Protein 7C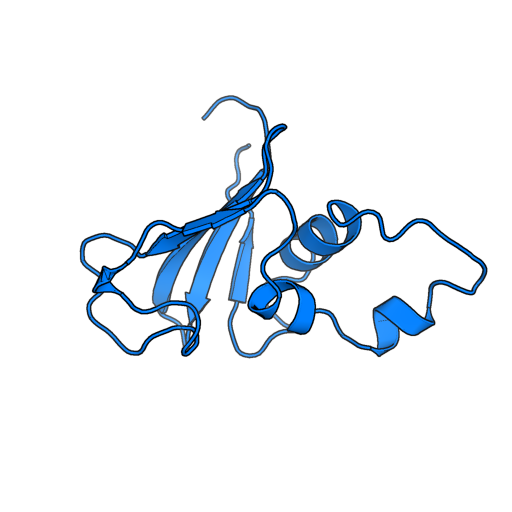ZO (pdb70)

InterPro domains:
  IPR017508 HipA, N-terminal subdomain 1 [PF13657] (9-101)
  IPR017508 HipA, N-terminal subdomain 1 [TIGR03071] (9-101)

Sequence (106 aa):
MRDLVRSGKVFLYGEFIGLLREDHRGFHFSYNPDYQGIPLSLSFPIEQSPFHSDTLFPYFASLVPEGWLKHKYALHQRIDESDMFRFLLNNGENMLGAVQIQEEKQ

Solvent-accessible surface area: 7156 Å² total; per-residue (Å²): 167,220,97,144,63,65,7,0,69,3,43,17,161,66,116,69,0,0,40,0,96,25,54,158,166,5,7,35,0,34,16,30,134,137,32,168,29,105,62,14,18,178,60,6,39,36,153,115,32,77,26,123,36,113,66,5,15,111,63,2,27,77,30,8,44,140,52,54,64,170,127,52,156,72,122,160,106,193,93,82,55,32,24,23,1,97,13,0,9,94,50,3,117,114,78,23,79,11,33,4,84,32,33,107,195,87

Organism: Haemophilus influenzae (strain ATCC 51907 / DSM 11121 / KW20 / Rd) (NCBI:txid71421)

Radius of gyration: 13.85 Å; Cα contacts (8 Å, |Δi|>4): 149; chains: 1; bounding box: 36×34×30 Å

Foldseek 3Di:
DDDDDWKKFWFAPHHGFWMWHADPQGIKTFGDPPDDDDDPDPVDDNVPPIDDDSADPPVQLVQDDPVVCVVCVVPHDDPPRVVSVVVLAVFFDPRGNIGIHIDDPD

Nearest PDB structures (foldseek):
  7czo-assembly1_A  TM=1.010E+00  e=2.342E-21  Haemophilus influenzae Rd KW20
  7ab5-assembly1_E  TM=8.332E-01  e=1.109E-07  Escherichia coli O127:H6 str. E2348/69
  8ezs-assembly1_A  TM=8.270E-01  e=1.986E-06  Legionella pneumophila
  4lqz-assembly1_A  TM=7.517E-01  e=1.546E+00  Staphylococcus aureus subsp. aureus Mu50

Structure (mmCIF, N/CA/C/O backbone):
data_7CZO
#
_entry.id   7CZO
#
_cell.length_a   66.252
_cell.length_b   66.252
_cell.length_c   103.622
_cell.angle_alpha   90.000
_cell.angle_beta   90.000
_cell.angle_gamma   90.000
#
_symmetry.space_group_name_H-M   'P 41 21 2'
#
loop_
_entity.id
_entity.type
_entity.pdbx_description
1 polymer 'Uncharacterized protein HI_0666'
2 non-polymer 'CHLORIDE ION'
3 water water
#
loop_
_atom_site.group_PDB
_atom_site.id
_atom_site.type_symbol
_atom_site.label_atom_id
_atom_site.label_alt_id
_atom_site.label_comp_id
_atom_site.label_asym_id
_atom_site.label_entity_id
_atom_site.label_seq_id
_atom_site.pdbx_PDB_ins_code
_atom_site.Cartn_x
_atom_site.Cartn_y
_atom_site.Cartn_z
_atom_site.occupancy
_atom_site.B_iso_or_equiv
_atom_site.auth_seq_id
_atom_site.auth_comp_id
_atom_site.auth_asym_id
_atom_site.auth_atom_id
_atom_site.pdbx_PDB_model_num
ATOM 1 N N . MET A 1 1 ? 49.81300 18.11900 43.34400 1.000 128.88000 1 MET A N 1
ATOM 2 C CA . MET A 1 1 ? 49.09500 17.47000 42.20800 1.000 125.85000 1 MET A CA 1
ATOM 3 C C . MET A 1 1 ? 49.04200 18.39100 41.00200 1.000 134.74000 1 MET A C 1
ATOM 4 O O . MET A 1 1 ? 49.49700 19.53200 41.08000 1.000 125.61000 1 MET A O 1
ATOM 9 N N . ARG A 1 2 ? 48.58200 17.85000 39.87300 1.000 141.61000 2 ARG A N 1
ATOM 10 C CA . ARG A 1 2 ? 48.31000 18.62400 38.65100 1.000 128.46000 2 ARG A CA 1
ATOM 11 C C . ARG A 1 2 ? 47.09800 18.01700 37.92900 1.000 127.00000 2 ARG A C 1
ATOM 12 O O . ARG A 1 2 ? 46.96200 16.78600 37.82700 1.000 119.54000 2 ARG A O 1
ATOM 20 N N . ASP A 1 3 ? 46.24100 18.90100 37.42700 1.000 127.81000 3 ASP A N 1
ATOM 21 C CA . ASP A 1 3 ? 44.87100 18.56500 36.96100 1.000 140.91000 3 ASP A CA 1
ATOM 22 C C . ASP A 1 3 ? 44.83900 17.85200 35.58100 1.000 138.52000 3 ASP A C 1
ATOM 23 O O . ASP A 1 3 ? 45.89900 17.61900 35.00200 1.000 134.16000 3 ASP A O 1
ATOM 28 N N . LEU A 1 4 ? 43.67600 17.45500 35.04400 1.000 134.52000 4 LEU A N 1
ATOM 29 C CA . LEU A 1 4 ? 42.33700 17.53100 35.65100 1.000 132.03000 4 LEU A CA 1
ATOM 30 C C . LEU A 1 4 ? 41.83000 16.08000 35.89900 1.000 127.45000 4 LEU A C 1
ATOM 31 O O . LEU A 1 4 ? 42.51800 15.13700 35.53200 1.000 138.14000 4 LEU A O 1
ATOM 36 N N . VAL A 1 5 ? 40.66100 15.86800 36.50600 1.000 113.70000 5 VAL A N 1
ATOM 37 C CA . VAL A 1 5 ? 39.80800 16.92800 37.02400 1.000 115.53000 5 VAL A CA 1
ATOM 38 C C . VAL A 1 5 ? 39.63200 16.65900 38.52700 1.000 111.49000 5 VAL A C 1
ATOM 39 O O . VAL A 1 5 ? 40.62100 16.65300 39.27700 1.000 108.06000 5 VAL A O 1
ATOM 43 N N . ARG A 1 6 ? 38.40600 16.34700 38.93900 1.000 98.25000 6 ARG A N 1
ATOM 44 C CA . ARG A 1 6 ? 37.91700 16.66200 40.27500 1.000 83.95000 6 ARG A CA 1
ATOM 45 C C . ARG A 1 6 ? 37.96700 15.47400 41.26300 1.000 73.12000 6 ARG A C 1
ATOM 46 O O . ARG A 1 6 ? 37.52700 14.36500 40.96200 1.000 70.69000 6 ARG A O 1
ATOM 54 N N . SER A 1 7 ? 38.48500 15.73600 42.45400 1.000 61.83000 7 SER A N 1
ATOM 55 C CA . SER A 1 7 ? 38.67200 14.73100 43.45700 1.000 68.59000 7 SER A CA 1
ATOM 56 C C . SER A 1 7 ? 38.09300 15.21000 44.81800 1.000 67.69000 7 SER A C 1
ATOM 57 O O . SER A 1 7 ? 38.21500 16.38200 45.16700 1.000 73.64000 7 SER A O 1
ATOM 60 N N . GLY A 1 8 ? 37.47600 14.29800 45.58000 1.000 63.40000 8 GLY A N 1
ATOM 61 C CA . GLY A 1 8 ? 36.99200 14.58500 46.94000 1.000 54.36000 8 GLY A CA 1
ATOM 62 C C . GLY A 1 8 ? 37.37000 13.46900 47.89000 1.000 54.08000 8 GLY A C 1
ATOM 63 O O . GLY A 1 8 ? 37.14900 12.29600 47.59400 1.000 64.61000 8 GLY A O 1
ATOM 64 N N . LYS A 1 9 ? 37.98500 13.81000 49.01100 1.000 53.16000 9 LYS A N 1
ATOM 65 C CA . LYS A 1 9 ? 38.21000 12.83600 50.07700 1.000 59.24000 9 LYS A CA 1
ATOM 66 C C . LYS A 1 9 ? 36.86000 12.56800 50.75400 1.000 61.94000 9 LYS A C 1
ATOM 67 O O . LYS A 1 9 ? 36.08100 13.48500 51.01200 1.000 57.26000 9 LYS A O 1
ATOM 73 N N . VAL A 1 10 ? 36.61300 11.30500 51.06700 1.000 60.02000 10 VAL A N 1
ATOM 74 C CA . VAL A 1 10 ? 35.33700 10.86900 51.58500 1.000 55.63000 10 VAL A CA 1
ATOM 75 C C . VAL A 1 10 ? 35.50100 10.38300 52.99300 1.000 53.25000 10 VAL A C 1
ATOM 76 O O . VAL A 1 10 ? 36.27000 9.45800 53.25400 1.000 53.40000 10 VAL A O 1
ATOM 80 N N . PHE A 1 11 ? 34.75500 11.01000 53.89000 1.000 57.07000 11 PHE A N 1
ATOM 81 C CA . PHE A 1 11 ? 34.75000 10.67800 55.30800 1.000 55.82000 11 PHE A CA 1
ATOM 82 C C . PHE A 1 11 ? 33.38100 10.09800 55.69200 1.000 52.55000 11 PHE A C 1
ATOM 83 O O . PHE A 1 11 ? 32.37000 10.54800 55.18400 1.000 48.06000 11 PHE A O 1
ATOM 91 N N . LEU A 1 12 ? 33.38300 9.09100 56.56300 1.000 54.18000 12 LEU A N 1
ATOM 92 C CA . LEU A 1 12 ? 32.16900 8.44100 57.14100 1.000 57.75000 12 LEU A CA 1
ATOM 93 C C . LEU A 1 12 ? 32.31900 8.32800 58.69700 1.000 65.06000 12 LEU A C 1
ATOM 94 O O . LEU A 1 12 ? 33.36000 7.90400 59.22200 1.000 62.53000 12 LEU A O 1
ATOM 99 N N . TYR A 1 13 ? 31.32100 8.79700 59.43400 1.000 63.52000 13 TYR A N 1
ATOM 100 C CA . TYR A 1 13 ? 31.42800 8.95000 60.88900 1.000 54.83000 13 TYR A CA 1
ATOM 101 C C . TYR A 1 13 ? 32.80700 9.39900 61.35100 1.000 57.53000 13 TYR A C 1
ATOM 102 O O . TYR A 1 13 ? 33.32800 8.84600 62.33400 1.000 57.02000 13 TYR A O 1
ATOM 111 N N . GLY A 1 14 ? 33.38800 10.38800 60.67400 1.000 53.06000 14 GLY A N 1
ATOM 112 C CA . GLY A 1 14 ? 34.62100 11.04000 61.14700 1.000 52.66000 14 GLY A CA 1
ATOM 113 C C . GLY A 1 14 ? 35.90600 10.52600 60.50100 1.000 65.18000 14 GLY A C 1
ATOM 114 O O . GLY A 1 14 ? 36.93000 11.20500 60.53300 1.000 69.93000 14 GLY A O 1
ATOM 115 N N . GLU A 1 15 ? 35.85000 9.33700 59.89900 1.000 68.03000 15 GLU A N 1
ATOM 116 C CA . GLU A 1 15 ? 37.04200 8.66700 59.38800 1.000 73.42000 15 GLU A CA 1
ATOM 117 C C . GLU A 1 15 ? 37.12400 8.69800 57.85900 1.000 69.69000 15 GLU A C 1
ATOM 118 O O . GLU A 1 15 ? 36.17500 8.31100 57.18400 1.000 68.90000 15 GLU A O 1
ATOM 124 N N . PHE A 1 16 ? 38.27100 9.13500 57.34300 1.000 64.47000 16 PHE A N 1
ATOM 125 C CA . PHE A 1 16 ? 38.61400 9.06000 55.92900 1.000 65.10000 16 PHE A CA 1
ATOM 126 C C . PHE A 1 16 ? 38.49700 7.62600 55.48200 1.000 58.67000 16 PHE A C 1
ATOM 127 O O . P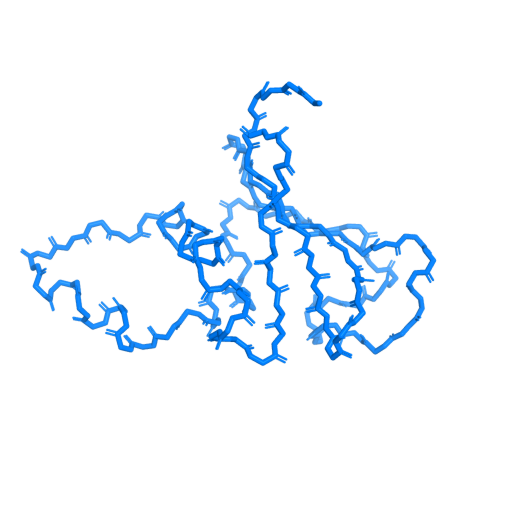HE A 1 16 ? 39.19300 6.77700 56.02800 1.000 61.45000 16 PHE A O 1
ATOM 135 N N . ILE A 1 17 ? 37.60300 7.35700 54.51800 1.000 53.09000 17 ILE A N 1
ATOM 136 C CA . ILE A 1 17 ? 37.42100 5.99800 54.00600 1.000 51.61000 17 ILE A CA 1
ATOM 137 C C . ILE A 1 17 ? 37.77500 5.81600 52.51600 1.000 52.08000 17 ILE A C 1
ATOM 138 O O . ILE A 1 17 ? 37.88000 4.67300 52.06100 1.000 50.43000 17 ILE A O 1
ATOM 143 N N . GLY A 1 18 ? 37.93100 6.90000 51.74400 1.000 47.29000 18 GLY A N 1
ATOM 144 C CA . GLY A 1 18 ? 38.21200 6.74400 50.30400 1.000 46.09000 18 GLY A CA 1
ATOM 145 C C . GLY A 1 18 ? 38.09900 8.00200 49.46600 1.000 45.06000 18 GLY A C 1
ATOM 146 O O . GLY A 1 18 ? 38.06300 9.09600 50.00800 1.000 45.47000 18 GLY A O 1
ATOM 147 N N . LEU A 1 19 ? 37.98300 7.85000 48.14500 1.000 46.39000 19 LEU A N 1
ATOM 148 C CA . LEU A 1 19 ? 38.16500 8.98900 47.21600 1.000 50.68000 19 LEU A CA 1
ATOM 149 C C . LEU A 1 19 ? 37.13900 8.94700 46.11100 1.000 52.21000 19 LEU A C 1
ATOM 150 O O . LEU A 1 19 ? 36.94600 7.92200 45.49500 1.000 59.12000 19 LEU A O 1
ATOM 155 N N . LEU A 1 20 ? 36.47000 10.05400 45.84600 1.000 52.97000 20 LEU A N 1
ATOM 156 C CA . LEU A 1 20 ? 35.47800 10.06900 44.79100 1.000 53.21000 20 LEU A CA 1
ATOM 157 C C . LEU A 1 20 ? 35.99400 11.06200 43.76400 1.000 55.10000 20 LEU A C 1
ATOM 158 O O . LEU A 1 20 ? 36.24600 12.21800 44.11900 1.000 54.33000 20 LEU A O 1
ATOM 163 N N . ARG A 1 21 ? 36.17900 10.61200 42.51800 1.000 55.27000 21 ARG A N 1
ATOM 164 C CA . ARG A 1 21 ? 36.87000 11.41900 41.49100 1.000 59.77000 21 ARG A CA 1
ATOM 165 C C . ARG A 1 21 ? 35.99200 11.46700 40.31200 1.000 57.23000 21 ARG A C 1
ATOM 166 O O . ARG A 1 21 ? 35.24700 10.51400 40.07800 1.000 52.99000 21 ARG A O 1
ATOM 174 N N . GLU A 1 22 ? 36.04800 12.59000 39.59000 1.000 60.11000 22 GLU A N 1
ATOM 175 C CA . GLU A 1 22 ? 35.40500 12.70800 38.27300 1.000 61.06000 22 GLU A CA 1
ATOM 176 C C . GLU A 1 22 ? 36.43600 13.05200 37.20500 1.000 64.73000 22 GLU A C 1
ATOM 177 O O . GLU A 1 22 ? 37.42400 13.77200 37.46500 1.000 56.41000 22 GLU A O 1
ATOM 183 N N . ASP A 1 23 ? 36.20600 12.48600 36.01700 1.000 63.66000 23 ASP A N 1
ATOM 184 C CA . ASP A 1 23 ? 37.04200 12.71800 34.83900 1.000 59.30000 23 ASP A CA 1
ATOM 185 C C . ASP A 1 23 ? 36.14500 12.60000 33.59400 1.000 62.98000 23 ASP A C 1
ATOM 186 O O . ASP A 1 23 ? 34.91100 12.34300 33.72700 1.000 65.40000 23 ASP A O 1
ATOM 191 N N . HIS A 1 24 ? 36.73700 12.77300 32.40700 1.000 64.40000 24 HIS A N 1
ATOM 192 C CA . HIS A 1 24 ? 35.98100 12.75200 31.12600 1.000 64.67000 24 HIS A CA 1
ATOM 193 C C . HIS A 1 24 ? 35.13000 11.51300 31.01100 1.000 66.07000 24 HIS A C 1
ATOM 194 O O . HIS A 1 24 ? 33.99300 11.59900 30.54500 1.000 68.29000 24 HIS A O 1
ATOM 201 N N . ARG A 1 25 ? 35.67200 10.36100 31.42600 1.000 64.66000 25 ARG A N 1
ATOM 202 C CA . ARG A 1 25 ? 34.91800 9.10500 31.32900 1.000 65.88000 25 ARG A CA 1
ATOM 203 C C . ARG A 1 25 ? 33.79100 9.05200 32.35100 1.000 69.72000 25 ARG A C 1
ATOM 204 O O . ARG A 1 25 ? 32.70600 8.55300 32.06100 1.000 73.86000 25 ARG A O 1
ATOM 212 N N . GLY A 1 26 ? 34.04700 9.54900 33.56200 1.000 73.57000 26 GLY A N 1
ATOM 213 C CA . GLY A 1 26 ? 32.98000 9.66300 34.55700 1.000 71.92000 26 GLY A CA 1
ATOM 214 C C . GLY A 1 26 ? 33.46700 9.60400 35.98300 1.000 63.03000 26 GLY A C 1
ATOM 215 O O . GLY A 1 26 ? 34.42300 10.29300 36.35800 1.000 72.83000 26 GLY A O 1
ATOM 216 N N . PHE A 1 27 ? 32.82000 8.75500 36.76700 1.000 56.52000 27 PHE A N 1
ATOM 217 C CA . PHE A 1 27 ? 32.93200 8.78000 38.23600 1.000 58.99000 27 PHE A CA 1
ATOM 218 C C . PHE A 1 27 ? 33.54700 7.54100 38.87700 1.000 55.76000 27 PHE A C 1
ATOM 219 O O . PHE A 1 27 ? 33.23800 6.40500 38.52900 1.000 61.33000 27 PHE A O 1
ATOM 227 N N . HIS A 1 28 ? 34.37700 7.77300 39.86700 1.000 54.82000 28 HIS A N 1
ATOM 228 C CA . HIS A 1 28 ? 35.22000 6.73500 40.40500 1.000 56.29000 28 HIS A CA 1
ATOM 229 C C . HIS A 1 28 ? 35.20300 6.85100 41.89000 1.000 52.58000 28 HIS A C 1
ATOM 230 O O . HIS A 1 28 ? 35.73200 7.79300 42.43400 1.000 57.79000 28 HIS A O 1
ATOM 237 N N . PHE A 1 29 ? 34.55800 5.90200 42.54100 1.000 51.90000 29 PHE A N 1
ATOM 238 C CA . PHE A 1 29 ? 34.68000 5.77000 43.96600 1.000 51.65000 29 PHE A CA 1
ATOM 239 C C . PHE A 1 29 ? 35.62100 4.63100 44.25500 1.000 51.79000 29 PHE A C 1
ATOM 240 O O . PHE A 1 29 ? 35.51400 3.58900 43.61600 1.000 57.78000 29 PHE A O 1
ATOM 248 N N . SER A 1 30 ? 36.49500 4.81300 45.24800 1.000 47.30000 30 SER A N 1
ATOM 249 C CA . SER A 1 30 ? 37.37600 3.75300 45.71300 1.000 52.34000 30 SER A CA 1
ATOM 250 C C . SER A 1 30 ? 37.64700 3.85200 47.20900 1.000 53.83000 30 SER A C 1
ATOM 251 O O . SER A 1 30 ? 37.81200 4.95300 47.74200 1.000 58.34000 30 SER A O 1
ATOM 254 N N . TYR A 1 31 ? 37.68600 2.70000 47.88000 1.000 52.98000 31 TYR A N 1
ATOM 255 C CA . TYR A 1 31 ? 37.95400 2.63200 49.33200 1.000 55.99000 31 TYR A CA 1
ATOM 256 C C . TYR A 1 31 ? 39.45500 2.67700 49.59600 1.000 55.22000 31 TYR A C 1
ATOM 257 O O . TYR A 1 31 ? 40.21000 1.99700 48.94100 1.000 62.90000 31 TYR A O 1
ATOM 266 N N . ASN A 1 32 ? 39.89500 3.42200 50.58300 1.000 59.42000 32 ASN A N 1
ATOM 267 C CA . ASN A 1 32 ? 41.26700 3.26200 51.06000 1.000 64.28000 32 ASN A CA 1
ATOM 268 C C . ASN A 1 32 ? 41.68300 1.80000 51.26600 1.000 67.28000 32 ASN A C 1
ATOM 269 O O . ASN A 1 32 ? 40.87700 0.95400 51.64900 1.000 67.67000 32 ASN A O 1
ATOM 274 N N . PRO A 1 33 ? 42.95400 1.48600 50.99300 1.000 78.74000 33 PRO A N 1
ATOM 275 C CA . PRO A 1 33 ? 43.36700 0.07400 51.04100 1.000 73.84000 33 PRO A CA 1
ATOM 276 C C . PRO A 1 33 ? 43.34900 -0.51300 52.45100 1.000 76.00000 33 PRO A C 1
ATOM 277 O O . PRO A 1 33 ? 43.13500 -1.71700 52.60300 1.000 75.04000 33 PRO A O 1
ATOM 281 N N . ASP A 1 34 ? 43.56500 0.32300 53.46800 1.000 76.29000 34 ASP A N 1
ATOM 282 C CA . ASP A 1 34 ? 43.51700 -0.13700 54.86300 1.000 89.47000 34 ASP A CA 1
ATOM 283 C C . ASP A 1 34 ? 42.16800 0.06200 55.49500 1.000 89.93000 34 ASP A C 1
ATOM 284 O O . ASP A 1 34 ? 42.07100 -0.01200 56.72300 1.000 90.51000 34 ASP A O 1
ATOM 289 N N . TYR A 1 35 ? 41.15400 0.39500 54.70000 1.000 88.75000 35 TYR A N 1
ATOM 290 C CA . TYR A 1 35 ? 39.82600 0.56200 55.24300 1.000 76.14000 35 TYR A CA 1
ATOM 291 C C . TYR A 1 35 ? 39.17400 -0.78000 55.19900 1.000 75.11000 35 TYR A C 1
ATOM 292 O O . TYR A 1 35 ? 38.72900 -1.26600 54.14600 1.000 81.87000 35 TYR A O 1
ATOM 301 N N . GLN A 1 36 ? 39.23700 -1.41600 56.35100 1.000 85.91000 36 GLN A N 1
ATOM 302 C CA . GLN A 1 36 ? 38.30200 -2.42800 56.72300 1.000 98.00000 36 GLN A CA 1
ATOM 303 C C . GLN A 1 36 ? 37.47600 -1.62200 57.70800 1.000 88.35000 36 GLN A C 1
ATOM 304 O O . GLN A 1 36 ? 38.03100 -0.86000 58.51400 1.000 97.03000 36 GLN A O 1
ATOM 310 N N . GLY A 1 37 ? 36.15900 -1.75800 57.61300 1.000 69.95000 37 GLY A N 1
ATOM 311 C CA . GLY A 1 37 ? 35.25700 -0.86700 58.31900 1.000 61.58000 37 GLY A CA 1
ATOM 312 C C . GLY A 1 37 ? 33.87400 -1.01400 57.71900 1.000 64.28000 37 GLY A C 1
ATOM 313 O O . GLY A 1 37 ? 33.65000 -1.84700 56.80200 1.000 51.20000 37 GLY A O 1
ATOM 314 N N . ILE A 1 38 ? 32.93300 -0.22200 58.23200 1.000 59.45000 38 ILE A N 1
ATOM 315 C CA . ILE A 1 38 ? 31.53800 -0.38900 57.81700 1.000 58.48000 38 ILE A CA 1
ATOM 316 C C . ILE A 1 38 ? 31.40000 0.16900 56.40900 1.000 63.95000 38 ILE A C 1
ATOM 317 O O . ILE A 1 38 ? 31.92200 1.26700 56.11900 1.000 61.91000 38 ILE A O 1
ATOM 322 N N . PRO A 1 39 ? 30.75900 -0.59800 55.50800 1.000 62.27000 39 PRO A N 1
ATOM 323 C CA . PRO A 1 39 ? 30.62600 -0.07900 54.12900 1.000 59.36000 39 PRO A CA 1
ATOM 324 C C . PRO A 1 39 ? 29.80200 1.20300 54.01400 1.000 60.60000 39 PRO A C 1
ATOM 325 O O . PRO A 1 39 ? 28.93600 1.47700 54.84400 1.000 67.21000 39 PRO A O 1
ATOM 329 N N . LEU A 1 40 ? 30.11500 2.01800 53.01700 1.000 65.01000 40 LEU A N 1
ATOM 330 C CA . LEU A 1 40 ? 29.38400 3.27400 52.81300 1.000 63.08000 40 LEU A CA 1
ATOM 331 C C . LEU A 1 40 ? 27.91900 2.98400 52.41900 1.000 61.28000 40 LEU A C 1
ATOM 332 O O . LEU A 1 40 ? 26.98300 3.66900 52.83300 1.000 65.42000 40 LEU A O 1
ATOM 337 N N . SER A 1 41 ? 27.72700 1.94400 51.63500 1.000 59.73000 41 SER A N 1
ATOM 338 C CA . SER A 1 41 ? 26.40100 1.54000 51.24600 1.000 64.99000 41 SER A CA 1
ATOM 339 C C . SER A 1 41 ? 26.45200 0.09300 50.77600 1.000 69.39000 41 SER A C 1
ATOM 340 O O . SER A 1 41 ? 27.52700 -0.43200 50.47000 1.000 69.89000 41 SER A O 1
ATOM 343 N N . LEU A 1 42 ? 25.30000 -0.55500 50.68600 1.000 76.38000 42 LEU A N 1
ATOM 344 C CA . LEU A 1 42 ? 25.29900 -1.94100 50.20500 1.000 78.93000 42 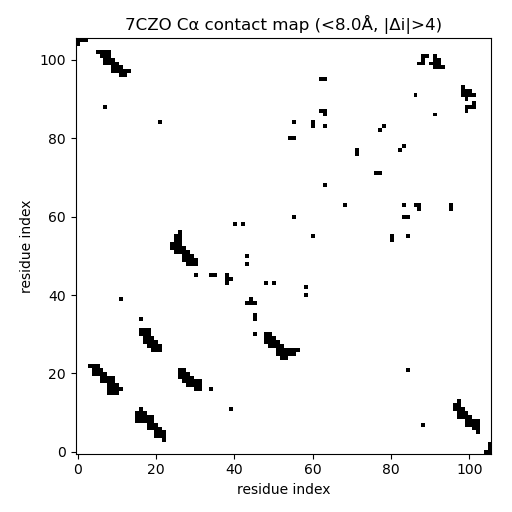LEU A CA 1
ATOM 345 C C . LEU A 1 42 ? 25.72200 -2.01800 48.72900 1.000 74.53000 42 LEU A C 1
ATOM 346 O O . LEU A 1 42 ? 26.17700 -3.08300 48.27700 1.000 71.22000 42 LEU A O 1
ATOM 351 N N . SER A 1 43 ? 25.63500 -0.89500 48.00200 1.000 67.29000 43 SER A N 1
ATOM 352 C CA . SER A 1 43 ? 26.18400 -0.82700 46.62900 1.000 59.12000 43 SER A CA 1
ATOM 353 C C . SER A 1 43 ? 27.71200 -0.83000 46.56600 1.000 58.69000 43 SER 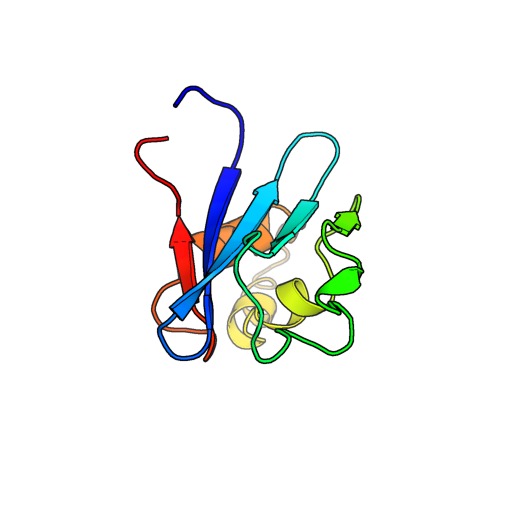A C 1
ATOM 354 O O . SER A 1 43 ? 28.26800 -1.06800 45.50300 1.000 52.43000 43 SER A O 1
ATOM 357 N N . PHE A 1 44 ? 28.37100 -0.55400 47.70000 1.000 61.63000 44 PHE A N 1
ATOM 358 C CA . PHE A 1 44 ? 29.82300 -0.43500 47.77300 1.000 57.41000 44 PHE A CA 1
ATOM 359 C C . PHE A 1 44 ? 30.41100 -1.36600 48.82700 1.000 62.09000 44 PHE A C 1
ATOM 360 O O . PHE A 1 44 ? 30.90500 -0.93400 49.85700 1.000 51.01000 44 PHE A O 1
ATOM 368 N N . PRO A 1 45 ? 30.38500 -2.66900 48.55100 1.000 69.61000 45 PRO A N 1
ATOM 369 C CA . PRO A 1 45 ? 31.16200 -3.58500 49.38100 1.000 65.97000 45 PRO A CA 1
ATOM 370 C C . PRO A 1 45 ? 32.66700 -3.35800 49.24400 1.000 66.06000 45 PRO A C 1
ATOM 371 O O . PRO A 1 45 ? 33.18900 -3.19700 48.14400 1.000 65.42000 45 PRO A O 1
ATOM 375 N N . ILE A 1 46 ? 33.34800 -3.40700 50.36800 1.000 60.80000 46 ILE A N 1
ATOM 376 C CA . ILE A 1 46 ? 34.77900 -3.14500 50.44700 1.000 59.47000 46 ILE A CA 1
ATOM 377 C C . ILE A 1 46 ? 35.63000 -4.01000 49.54400 1.000 60.02000 46 ILE A C 1
ATOM 378 O O . ILE A 1 46 ? 36.68000 -3.56800 49.08400 1.000 72.68000 46 ILE A O 1
ATOM 383 N N . GLU A 1 47 ? 35.17200 -5.22500 49.26200 1.000 73.41000 47 GLU A N 1
ATOM 384 C CA . GLU A 1 47 ? 35.94900 -6.21300 48.49200 1.000 73.74000 47 GLU A CA 1
ATOM 385 C C . GLU A 1 47 ? 35.88400 -5.95400 47.00500 1.000 72.99000 47 GLU A C 1
ATOM 386 O O . GLU A 1 47 ? 36.68700 -6.50400 46.25200 1.000 80.62000 47 GLU A O 1
ATOM 392 N N . GLN A 1 48 ? 34.92300 -5.13500 46.58300 1.000 66.48000 48 GLN A N 1
ATOM 393 C CA . GLN A 1 48 ? 34.75600 -4.77700 45.17200 1.000 65.80000 48 GLN A CA 1
ATOM 394 C C . GLN A 1 48 ? 35.37300 -3.44100 44.77600 1.000 64.23000 48 GLN A C 1
ATOM 395 O O . GLN A 1 48 ? 35.37900 -3.06500 43.59000 1.000 56.78000 48 GLN A O 1
ATOM 401 N N . SER A 1 49 ? 35.90500 -2.71500 45.74800 1.000 59.63000 49 SER A N 1
ATOM 402 C CA . SER A 1 49 ? 36.53700 -1.46100 45.41000 1.000 64.16000 49 SER A CA 1
ATOM 403 C C . SER A 1 49 ? 37.68200 -1.74800 44.44000 1.000 64.34000 49 SER A C 1
ATOM 404 O O . SER A 1 49 ? 38.40800 -2.71200 44.61700 1.000 70.15000 49 SER A O 1
ATOM 407 N N . PRO A 1 50 ? 37.87500 -0.91000 43.42300 1.000 67.98000 50 PRO A N 1
ATOM 408 C CA . PRO A 1 50 ? 37.21200 0.33600 43.12000 1.000 63.91000 50 PRO A CA 1
ATOM 409 C C . PRO A 1 50 ? 36.04700 0.11200 42.25100 1.000 55.84000 50 PRO A C 1
ATOM 410 O O . PRO A 1 50 ? 35.90500 -0.96200 41.70000 1.000 60.17000 50 PRO A O 1
ATOM 414 N N . PHE A 1 51 ? 35.24700 1.16800 42.14700 1.000 54.26000 51 PHE A N 1
ATOM 415 C CA . PHE A 1 51 ? 34.04300 1.24800 41.35300 1.000 52.74000 51 PHE A CA 1
ATOM 416 C C . PHE A 1 51 ? 34.19600 2.41600 40.36700 1.000 56.82000 51 PHE A C 1
ATOM 417 O O . PHE A 1 51 ? 34.88700 3.41500 40.63500 1.000 57.66000 51 PHE A O 1
ATOM 425 N N . HIS A 1 52 ? 33.52700 2.27700 39.22600 1.000 55.18000 52 HIS A N 1
ATOM 426 C CA . HIS A 1 52 ? 33.69000 3.18100 38.08900 1.000 52.92000 52 HIS A CA 1
ATOM 427 C C . HIS A 1 52 ? 32.34400 3.26800 37.46000 1.000 53.74000 52 HIS A C 1
ATOM 428 O O . HIS A 1 52 ? 31.67900 2.25400 37.36100 1.000 53.60000 52 HIS A O 1
ATOM 435 N N . SER A 1 53 ? 31.91800 4.46000 37.04700 1.000 56.04000 53 SER A N 1
ATOM 436 C CA . SER A 1 53 ? 30.66500 4.56100 36.28900 1.000 59.58000 53 SER A CA 1
ATOM 437 C C . SER A 1 53 ? 30.71300 5.75300 35.35500 1.000 61.61000 53 SER A C 1
ATOM 438 O O . SER A 1 53 ? 31.52300 6.67100 35.53100 1.000 56.96000 53 SER A O 1
ATOM 441 N N . ASP A 1 54 ? 29.87700 5.72600 34.33200 1.000 68.47000 54 ASP A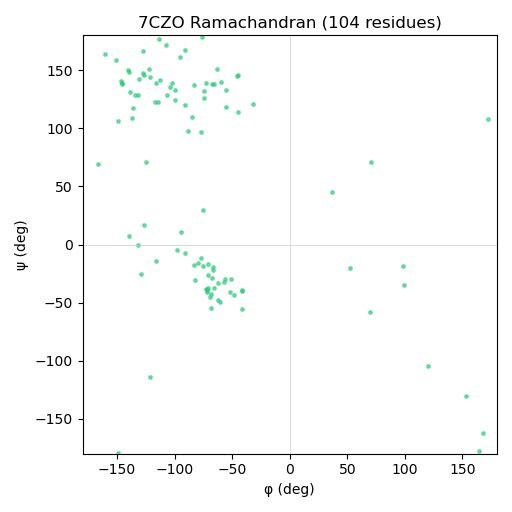 N 1
ATOM 442 C CA . ASP A 1 54 ? 29.82200 6.85700 33.40600 1.000 75.89000 54 ASP A CA 1
ATOM 443 C C . ASP A 1 54 ? 28.77800 7.85100 33.89300 1.000 71.98000 54 ASP A C 1
ATOM 444 O O . ASP A 1 54 ? 28.63500 8.92000 33.33700 1.000 75.12000 54 ASP A O 1
ATOM 449 N N . THR A 1 55 ? 28.03000 7.49600 34.92100 1.000 69.40000 55 THR A N 1
ATOM 450 C CA . THR A 1 55 ? 27.15300 8.46800 35.53800 1.000 71.02000 55 THR A CA 1
ATOM 451 C C . THR A 1 55 ? 27.17200 8.31800 37.04000 1.000 74.01000 55 THR A C 1
ATOM 452 O O . THR A 1 55 ? 27.29700 7.20100 37.57200 1.000 65.91000 55 THR A O 1
ATOM 456 N N . LEU A 1 56 ? 26.99400 9.45900 37.69600 1.000 64.18000 56 LEU A N 1
ATOM 457 C CA . LEU A 1 56 ? 27.12700 9.57700 39.11700 1.000 59.88000 56 LEU A CA 1
ATOM 458 C C . LEU A 1 56 ? 26.42700 8.42500 39.84400 1.000 56.35000 56 LEU A C 1
ATOM 459 O O . LEU A 1 56 ? 25.20200 8.25400 39.82900 1.000 52.88000 56 LEU A O 1
ATOM 464 N N . PHE A 1 57 ? 27.22900 7.61900 40.49900 1.000 56.30000 57 PHE A N 1
ATOM 465 C CA . PHE A 1 57 ? 26.69800 6.59300 41.37100 1.000 56.74000 57 PHE A CA 1
ATOM 466 C C . PHE A 1 57 ? 25.37400 7.01100 42.02200 1.000 55.09000 57 PHE A C 1
ATOM 467 O O . PHE A 1 57 ? 25.29400 8.00100 42.71600 1.000 60.63000 57 PHE A O 1
ATOM 475 N N . PRO A 1 58 ? 24.32300 6.25000 41.80000 1.000 58.54000 58 PRO A N 1
ATOM 476 C CA . PRO A 1 58 ? 23.06000 6.47600 42.50400 1.000 59.19000 58 PRO A CA 1
ATOM 477 C C . PRO A 1 58 ? 23.17300 6.80200 43.98800 1.000 57.70000 58 PRO A C 1
ATOM 478 O O . PRO A 1 58 ? 22.42000 7.64500 44.49400 1.000 58.40000 58 PRO A O 1
ATOM 482 N N . TYR A 1 59 ? 24.07800 6.13000 44.69200 1.000 52.93000 59 TYR A N 1
ATOM 483 C CA . TYR A 1 59 ? 24.20200 6.37600 46.11100 1.000 52.37000 59 TYR A CA 1
ATOM 484 C C . TYR A 1 59 ? 24.61000 7.83900 46.35800 1.000 56.65000 59 TYR A C 1
ATOM 485 O O . TYR A 1 59 ? 24.00200 8.53500 47.19900 1.000 58.77000 59 TYR A O 1
ATOM 494 N N . PHE A 1 60 ? 25.62600 8.30800 45.63500 1.000 51.37000 60 PHE A N 1
ATOM 495 C CA . PHE A 1 60 ? 26.09600 9.67400 45.81300 1.000 50.25000 60 PHE A CA 1
ATOM 496 C C . PHE A 1 60 ? 25.07800 10.67000 45.24700 1.000 49.23000 60 PHE A C 1
ATOM 497 O O . PHE A 1 60 ? 24.81300 11.69900 45.83300 1.000 59.97000 60 PHE A O 1
ATOM 505 N N . ALA A 1 61 ? 24.47700 10.38700 44.11400 1.000 48.08000 61 ALA A N 1
ATOM 506 C CA . ALA A 1 61 ? 23.42200 11.28900 43.64900 1.000 48.04000 61 ALA A CA 1
ATOM 507 C C . ALA A 1 61 ? 22.33400 11.39600 44.70200 1.000 48.52000 61 ALA A C 1
ATOM 508 O O . ALA A 1 61 ? 21.68700 12.42400 44.80000 1.000 59.38000 61 ALA A O 1
ATOM 510 N N . SER A 1 62 ? 22.09400 10.33200 45.46700 1.000 53.28000 62 SER A N 1
ATOM 511 C CA . SER A 1 62 ? 21.01200 10.34600 46.48800 1.000 54.71000 62 SER A CA 1
ATOM 512 C C . SER A 1 62 ? 21.27800 11.33100 47.65100 1.000 51.57000 62 SER A C 1
ATOM 513 O O . SER A 1 62 ? 20.35600 11.73600 48.32700 1.000 58.97000 62 SER A O 1
ATOM 516 N N . LEU A 1 63 ? 22.53300 11.70200 47.87400 1.000 51.15000 63 LEU A N 1
ATOM 517 C CA . LEU A 1 63 ? 22.91400 12.60600 48.98000 1.000 52.30000 63 LEU A CA 1
ATOM 518 C C . LEU A 1 63 ? 22.59600 14.04900 48.69100 1.000 50.86000 63 LEU A C 1
ATOM 519 O O . LEU A 1 63 ? 22.68300 14.88800 49.56500 1.000 64.23000 63 LEU A O 1
ATOM 524 N N . VAL A 1 64 ? 22.25900 14.35900 47.46300 1.000 50.92000 64 VAL A N 1
ATOM 525 C CA . VAL A 1 64 ? 21.93300 15.72300 47.10400 1.000 52.45000 64 VAL A CA 1
ATOM 526 C C . VAL A 1 64 ? 20.53000 16.08300 47.64900 1.000 57.07000 64 VAL A C 1
ATOM 527 O O . VAL A 1 64 ? 19.55700 15.38100 47.37800 1.000 61.38000 64 VAL A O 1
ATOM 531 N N . PRO A 1 65 ? 20.42100 17.17700 48.41900 1.000 54.06000 65 PRO A N 1
ATOM 532 C CA . PRO A 1 65 ? 19.10900 17.43000 48.99300 1.000 55.27000 65 PRO A CA 1
ATOM 533 C C . PRO A 1 65 ? 18.05400 17.78900 47.95000 1.000 55.33000 65 PRO A C 1
ATOM 534 O O . PRO A 1 65 ? 18.32300 18.55800 47.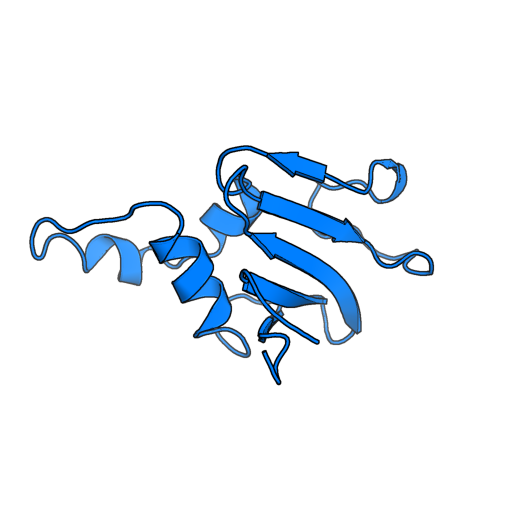01900 1.000 58.25000 65 PRO A O 1
ATOM 538 N N . GLU A 1 66 ? 16.86300 17.22500 48.14000 1.000 59.07000 66 GLU A N 1
ATOM 539 C CA . GLU A 1 66 ? 15.66900 17.54900 47.37300 1.000 60.47000 66 GLU A CA 1
ATOM 540 C C . GLU A 1 66 ? 15.57300 19.02000 47.16300 1.000 62.23000 66 GLU A C 1
ATOM 541 O O . GLU A 1 66 ? 15.52400 19.49100 46.05100 1.000 61.79000 66 GLU A O 1
ATOM 547 N N . GLY A 1 67 ? 15.60100 19.74200 48.26700 1.000 58.67000 67 GLY A N 1
ATOM 548 C CA . GLY A 1 67 ? 15.57400 21.17700 48.24300 1.000 58.79000 67 GLY A CA 1
ATOM 549 C C . GLY A 1 67 ? 16.40200 21.86800 47.19100 1.000 61.76000 67 GLY A C 1
ATOM 550 O O . GLY A 1 67 ? 15.97500 22.88500 46.64800 1.000 71.19000 67 GLY A O 1
ATOM 551 N N . TRP A 1 68 ? 17.58900 21.35400 46.91400 1.000 56.98000 68 TRP A N 1
ATOM 552 C CA . TRP A 1 68 ? 18.47600 21.99500 45.93700 1.000 55.62000 68 TRP A CA 1
ATOM 553 C C . TRP A 1 68 ? 18.08700 21.59800 44.50400 1.000 60.89000 68 TRP A C 1
ATOM 554 O O . TRP A 1 68 ? 18.30000 22.34800 43.55300 1.000 57.19000 68 TRP A O 1
ATOM 565 N N . LEU A 1 69 ? 17.55500 20.39600 44.35300 1.000 57.73000 69 LEU A N 1
ATOM 566 C CA . LEU A 1 69 ? 17.01900 19.98400 43.08000 1.000 57.45000 69 LEU A CA 1
ATOM 567 C C . LEU A 1 69 ? 15.76400 20.80800 42.76900 1.000 62.63000 69 LEU A C 1
ATOM 568 O O . LEU A 1 69 ? 15.72900 21.45100 41.72600 1.000 73.81000 69 LEU A O 1
ATOM 573 N N . LYS A 1 70 ? 14.75900 20.83600 43.66300 1.000 58.08000 70 LYS A N 1
ATOM 574 C CA . LYS A 1 70 ? 13.57400 21.69200 43.45000 1.000 58.76000 70 LYS A CA 1
ATOM 575 C C . LYS A 1 70 ? 13.91600 23.16100 43.12200 1.000 58.93000 70 LYS A C 1
ATOM 576 O O . LYS A 1 70 ? 13.21000 23.81200 42.37600 1.000 59.54000 70 LYS A O 1
ATOM 582 N N . HIS A 1 71 ? 15.03000 23.66900 43.61100 1.000 60.34000 71 HIS A N 1
ATOM 583 C CA . HIS A 1 71 ? 15.46000 25.02300 43.26500 1.000 62.42000 71 HIS A CA 1
ATOM 584 C C . HIS A 1 71 ? 16.03500 25.12700 41.84700 1.000 73.98000 71 HIS A C 1
ATOM 585 O O . HIS A 1 71 ? 16.93400 25.93200 41.60100 1.000 74.49000 71 HIS A O 1
ATOM 592 N N . LYS A 1 72 ? 15.57100 24.29500 40.92100 1.000 80.62000 72 LYS A N 1
ATOM 593 C CA . LYS A 1 72 ? 16.07100 24.30700 39.52600 1.000 79.41000 72 LYS A CA 1
ATOM 594 C C . LYS A 1 72 ? 14.88300 23.86200 38.70300 1.000 81.54000 72 LYS A C 1
ATOM 595 O O . LYS A 1 72 ? 14.48800 22.69100 38.70900 1.000 63.33000 72 LYS A O 1
ATOM 601 N N . TYR A 1 73 ? 14.32000 24.84800 38.01600 1.000 98.23000 73 TYR A N 1
ATOM 602 C CA . TYR A 1 73 ? 12.89000 25.18300 38.15300 1.000 119.79000 73 TYR A CA 1
ATOM 603 C C . TYR A 1 73 ? 12.76900 25.79200 39.55500 1.000 125.69000 73 TYR A C 1
ATOM 604 O O . TYR A 1 73 ? 12.13700 25.20800 40.44300 1.000 119.47000 73 TYR A O 1
ATOM 613 N N . ALA A 1 74 ? 13.29200 27.00000 39.74400 1.000 118.45000 74 ALA A N 1
ATOM 614 C CA . ALA A 1 74 ? 13.38800 28.00600 38.69600 1.000 112.25000 74 ALA A CA 1
ATOM 615 C C . ALA A 1 74 ? 14.66600 27.99000 37.90900 1.000 103.69000 74 ALA A C 1
ATOM 616 O O . ALA A 1 74 ? 15.71900 28.21900 38.51300 1.000 83.89000 74 ALA A O 1
ATOM 618 N N . LEU A 1 75 ? 14.62700 27.78600 36.57800 1.000 119.53000 75 LEU A N 1
ATOM 619 C CA . LEU A 1 75 ? 13.48100 27.29900 35.70700 1.000 133.74000 75 LEU A CA 1
ATOM 620 C C . LEU A 1 75 ? 13.89200 27.42200 34.26400 1.000 132.97000 75 LEU A C 1
ATOM 621 O O . LEU A 1 75 ? 13.98500 28.53400 33.75000 1.000 123.03000 75 LEU A O 1
ATOM 626 N N . HIS A 1 76 ? 14.15600 26.30900 33.59800 1.000 146.98000 76 HIS A N 1
ATOM 627 C CA . HIS A 1 76 ? 14.57200 25.06200 34.22300 1.000 145.04000 76 HIS A CA 1
ATOM 628 C C . HIS A 1 76 ? 16.08100 25.21700 34.07300 1.000 142.65000 76 HIS A C 1
ATOM 629 O O . HIS A 1 76 ? 16.53400 26.05700 33.28800 1.000 154.26000 76 HIS A O 1
ATOM 636 N N . GLN A 1 77 ? 16.87500 24.47600 34.83400 1.000 131.38000 77 GLN A N 1
ATOM 637 C CA . GLN A 1 77 ? 18.31600 24.58500 34.66900 1.000 124.92000 77 GLN A CA 1
ATOM 638 C C . GLN A 1 77 ? 19.00000 23.23200 34.46200 1.000 136.28000 77 GLN A C 1
ATOM 639 O O . GLN A 1 77 ? 18.39700 22.17400 34.63200 1.000 131.79000 77 GLN A O 1
ATOM 645 N N . ARG A 1 78 ? 20.25600 23.29100 34.02500 1.000 149.96000 78 ARG A N 1
ATOM 646 C CA . ARG A 1 78 ? 21.13300 22.12300 33.98700 1.000 139.63000 78 ARG A CA 1
ATOM 647 C C . ARG A 1 78 ? 21.01300 21.36700 35.28300 1.000 130.63000 78 ARG A C 1
ATOM 648 O O . ARG A 1 78 ? 20.83700 21.96300 36.34700 1.000 151.86000 78 ARG A O 1
ATOM 656 N N . ILE A 1 79 ? 21.12900 20.05300 35.19000 1.000 122.98000 79 ILE A N 1
ATOM 657 C CA . ILE A 1 79 ? 21.45800 19.23400 36.35700 1.000 122.04000 79 ILE A CA 1
ATOM 658 C C . ILE A 1 79 ? 22.61900 18.30500 36.03800 1.000 122.15000 79 ILE A C 1
ATOM 659 O O . ILE A 1 79 ? 23.33700 17.87500 36.94400 1.000 143.39000 79 ILE A O 1
ATOM 664 N N . ASP A 1 80 ? 22.79700 17.97100 34.76600 1.000 111.13000 80 ASP A N 1
ATOM 665 C CA . ASP A 1 80 ? 24.13700 17.73400 34.24300 1.000 108.77000 80 ASP A CA 1
ATOM 666 C C . ASP A 1 80 ? 24.76200 16.44500 34.79500 1.000 110.22000 80 ASP A C 1
ATOM 667 O O . ASP A 1 80 ? 25.11600 15.56200 34.01100 1.000 130.17000 80 ASP A O 1
ATOM 672 N N . GLU A 1 81 ? 24.88000 16.34400 36.12700 1.000 90.17000 81 GLU A N 1
ATOM 673 C CA . GLU A 1 81 ? 25.64000 15.29500 36.83000 1.000 86.64000 81 GLU A CA 1
ATOM 674 C C . GLU A 1 81 ? 27.01500 15.71400 37.27800 1.000 78.23000 81 GLU A C 1
ATOM 675 O O . GLU 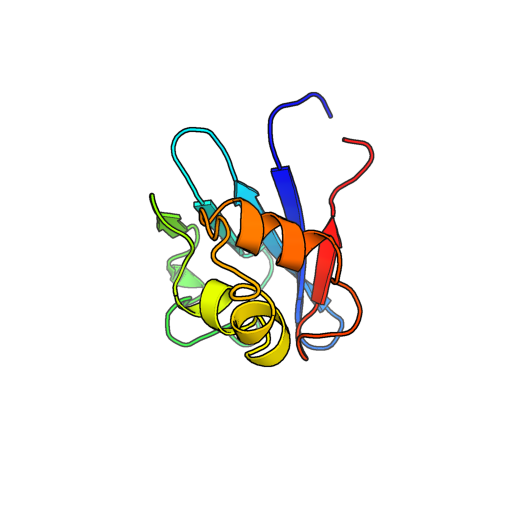A 1 81 ? 27.48000 15.26900 38.31800 1.000 82.73000 81 GLU A O 1
ATOM 681 N N . SER A 1 82 ? 27.67700 16.54900 36.49400 1.000 71.58000 82 SER A N 1
ATOM 682 C CA . SER A 1 82 ? 28.81000 17.29800 36.99900 1.000 68.56000 82 SER A CA 1
ATOM 683 C C . SER A 1 82 ? 28.32300 18.36400 37.97300 1.000 64.61000 82 SER A C 1
ATOM 684 O O . SER A 1 82 ? 29.06100 18.78400 38.86600 1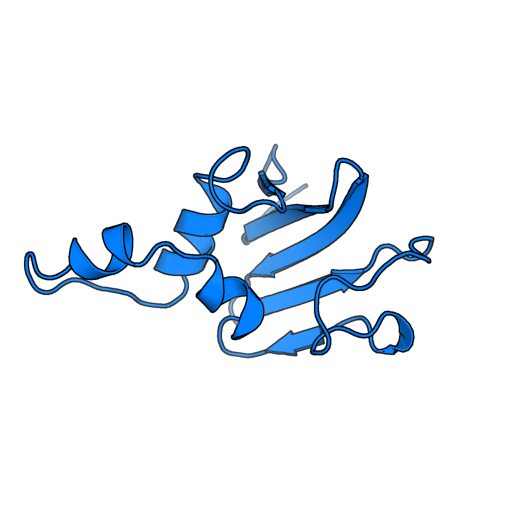.000 65.35000 82 SER A O 1
ATOM 687 N N . ASP A 1 83 ? 27.07700 18.79700 37.80300 1.000 67.05000 83 ASP A N 1
ATOM 688 C CA . ASP A 1 83 ? 26.50600 19.84300 38.65600 1.000 71.66000 83 ASP A CA 1
ATOM 689 C C . ASP A 1 83 ? 26.25500 19.31100 40.02400 1.000 65.26000 83 ASP A C 1
ATOM 690 O O . ASP A 1 83 ? 26.45500 20.00500 41.00300 1.000 79.39000 83 ASP A O 1
ATOM 695 N N . MET A 1 84 ? 25.83100 18.06000 40.06100 1.000 61.84000 84 MET A N 1
ATOM 696 C CA . MET A 1 84 ? 25.67000 17.30300 41.29100 1.000 56.45000 84 MET A CA 1
ATOM 697 C C . MET A 1 84 ? 26.97100 16.95000 41.98000 1.000 57.10000 84 MET A C 1
ATOM 698 O O . MET A 1 84 ? 27.08900 17.14800 43.18000 1.000 61.59000 84 MET A O 1
ATOM 703 N N . PHE A 1 85 ? 27.95900 16.47300 41.23100 1.000 58.96000 85 PHE A N 1
ATOM 704 C CA . PHE A 1 85 ? 29.27100 16.20500 41.79900 1.000 58.13000 85 PHE A CA 1
ATOM 705 C C . PHE A 1 85 ? 29.85600 17.50000 42.31100 1.000 55.77000 85 PHE A C 1
ATOM 706 O O . PHE A 1 85 ? 30.57300 17.50400 43.29200 1.000 56.85000 85 PHE A O 1
ATOM 714 N N . ARG A 1 86 ? 29.55600 18.61100 41.65200 1.000 58.01000 86 ARG A N 1
ATOM 715 C CA . ARG A 1 86 ? 30.08900 19.88600 42.13200 1.000 63.64000 86 ARG A CA 1
ATOM 716 C C . ARG A 1 86 ? 29.41400 20.23500 43.48100 1.000 57.48000 86 ARG A C 1
ATOM 717 O O . ARG A 1 86 ? 30.06500 20.65200 44.41900 1.000 59.01000 86 ARG A O 1
ATOM 725 N N . PHE A 1 87 ? 28.10900 20.02800 43.58200 1.000 51.16000 87 PHE A N 1
ATOM 726 C CA . PHE A 1 87 ? 27.40700 20.33000 44.80100 1.000 51.32000 87 PHE A CA 1
ATOM 727 C C . PHE A 1 87 ? 27.98700 19.48300 45.91900 1.000 57.59000 87 PHE A C 1
ATOM 728 O O . PHE A 1 87 ? 28.37700 19.99600 46.97500 1.000 52.34000 87 PHE A O 1
ATOM 736 N N . LEU A 1 88 ? 28.11100 18.18400 45.67300 1.000 55.04000 88 LEU A N 1
ATOM 737 C CA . LEU A 1 88 ? 28.75300 17.32200 46.67800 1.000 57.61000 88 LEU A CA 1
ATOM 738 C C . LEU A 1 88 ? 30.06100 17.92400 47.16200 1.000 54.62000 88 LEU A C 1
ATOM 739 O O . LEU A 1 88 ? 30.30500 17.95400 48.36200 1.000 52.08000 88 LEU A O 1
ATOM 744 N N . LEU A 1 89 ? 30.86900 18.44600 46.23900 1.000 56.19000 89 LEU A N 1
ATOM 745 C CA . LEU A 1 89 ? 32.17100 19.01100 46.60000 1.000 56.62000 89 LEU A CA 1
ATOM 746 C C . LEU A 1 89 ? 32.05100 20.34300 47.31300 1.000 63.56000 89 LEU A C 1
ATOM 747 O O . LEU A 1 89 ? 32.78500 20.59000 48.25800 1.000 78.48000 89 LEU A O 1
ATOM 752 N N . ASN A 1 90 ? 31.11200 21.18500 46.90300 1.000 60.29000 90 ASN A N 1
ATOM 753 C CA . ASN A 1 90 ? 30.91800 22.46200 47.57900 1.000 62.79000 90 ASN A CA 1
ATOM 754 C C . ASN A 1 90 ? 30.23100 22.43500 48.90800 1.000 63.39000 90 ASN A C 1
ATOM 755 O O . ASN A 1 90 ? 30.33800 23.40900 49.62300 1.000 66.56000 90 ASN A O 1
ATOM 760 N N . ASN A 1 91 ? 29.51400 21.36900 49.25700 1.000 68.83000 91 ASN A N 1
ATOM 761 C CA . ASN A 1 91 ? 28.93400 21.32400 50.59100 1.000 69.17000 91 ASN A CA 1
ATOM 762 C C . ASN A 1 91 ? 28.37300 20.03200 51.12700 1.000 63.72000 91 ASN A C 1
ATOM 763 O O . ASN A 1 91 ? 27.18600 19.98800 51.38200 1.000 64.47000 91 ASN A O 1
ATOM 768 N N . GLY A 1 92 ? 29.17600 19.01400 51.43700 1.000 66.62000 92 GLY A N 1
ATOM 769 C CA . GLY A 1 92 ? 30.60000 19.08800 51.67800 1.000 69.78000 92 GLY A CA 1
ATOM 770 C C . GLY A 1 92 ? 30.88400 18.59700 53.11100 1.000 71.97000 92 GLY A C 1
ATOM 771 O O . GLY A 1 92 ? 30.82500 17.41000 53.39300 1.000 54.55000 92 GLY A O 1
ATOM 772 N N . GLU A 1 93 ? 31.16900 19.52600 54.02300 1.000 76.11000 93 GLU A N 1
ATOM 773 C CA . GLU A 1 93 ? 31.44700 19.16500 55.39900 1.000 87.48000 93 GLU A CA 1
ATOM 774 C C . GLU A 1 93 ? 30.14400 18.96800 56.22400 1.000 87.64000 93 GLU A C 1
ATOM 775 O O . GLU A 1 93 ? 30.16400 18.28100 57.26800 1.000 84.40000 93 GLU A O 1
ATOM 781 N N . ASN A 1 94 ? 29.01100 19.48000 55.72700 1.000 72.05000 94 ASN A N 1
ATOM 782 C CA . ASN A 1 94 ? 27.84700 19.68600 56.59100 1.000 75.72000 94 ASN A CA 1
ATOM 783 C C . ASN A 1 94 ? 26.46200 19.21800 56.16000 1.000 66.76000 94 ASN A C 1
ATOM 784 O O . ASN A 1 94 ? 25.51800 19.38400 56.91500 1.000 67.05000 94 ASN A O 1
ATOM 789 N N . MET A 1 95 ? 26.31200 18.62400 54.98700 1.000 68.33000 95 MET A N 1
ATOM 790 C CA . MET A 1 95 ? 24.96700 18.44100 54.43200 1.000 62.52000 95 MET A CA 1
ATOM 791 C C . MET A 1 95 ? 24.58800 17.04800 54.03000 1.000 58.97000 95 MET A C 1
ATOM 792 O O . MET A 1 95 ? 23.58600 16.88100 53.33000 1.000 51.39000 95 MET A O 1
ATOM 797 N N . LEU A 1 96 ? 25.34300 16.05500 54.50900 1.000 58.53000 96 LEU A N 1
ATOM 798 C CA . LEU A 1 96 ? 25.18300 14.70000 54.04800 1.000 56.37000 96 LEU A CA 1
ATOM 799 C C . LEU A 1 96 ? 25.25400 13.53700 55.07700 1.000 60.73000 96 LEU A C 1
ATOM 800 O O . LEU A 1 96 ? 25.24300 12.39400 54.60600 1.000 61.17000 96 LEU A O 1
ATOM 805 N N . GLY A 1 97 ? 25.32300 13.77400 56.41200 1.000 59.14000 97 GLY A N 1
ATOM 806 C CA . GLY A 1 97 ? 25.67100 12.71500 57.46900 1.000 59.34000 97 GLY A CA 1
ATOM 807 C C . GLY A 1 97 ? 26.95500 11.83300 57.33900 1.000 77.90000 97 GLY A C 1
ATOM 808 O O . GLY A 1 97 ? 27.37600 11.15800 58.29100 1.000 69.72000 97 GLY A O 1
ATOM 809 N N . ALA A 1 98 ? 27.47500 11.75900 56.09600 1.000 90.41000 98 ALA A N 1
ATOM 810 C CA . ALA A 1 98 ? 28.82600 11.36600 55.64300 1.000 62.99000 98 ALA A CA 1
ATOM 811 C C . ALA A 1 98 ? 29.46500 12.71500 55.19600 1.000 56.86000 98 ALA A C 1
ATOM 812 O O . ALA A 1 98 ? 28.74300 13.68900 55.09600 1.000 51.28000 98 ALA A O 1
ATOM 814 N N . VAL A 1 99 ? 30.76100 12.80800 54.87200 1.000 51.43000 99 VAL A N 1
ATOM 815 C CA . VAL A 1 99 ? 31.35700 14.10700 54.50500 1.000 53.70000 99 VAL A CA 1
ATOM 816 C C . VAL A 1 99 ? 32.41000 14.10400 53.33000 1.000 53.44000 99 VAL A C 1
ATOM 817 O O . VAL A 1 99 ? 33.11200 13.11200 53.11700 1.000 56.99000 99 VAL A O 1
ATOM 821 N N . GLN A 1 100 ? 32.51700 15.20800 52.57500 1.000 49.87000 100 GLN A N 1
ATOM 822 C CA . GLN A 1 100 ? 33.53700 15.33200 51.49800 1.000 59.82000 100 GLN A CA 1
ATOM 823 C C . GLN A 1 100 ? 34.23900 16.63900 51.46900 1.000 63.47000 100 GLN A C 1
ATOM 824 O O . GLN A 1 100 ? 33.59100 17.66200 51.28600 1.000 55.84000 100 GLN A O 1
ATOM 830 N N . ILE A 1 101 ? 35.56200 16.58300 51.68300 1.000 68.55000 101 ILE A N 1
ATOM 831 C CA . ILE A 1 101 ? 36.41700 17.73400 51.54600 1.000 75.60000 101 ILE A CA 1
ATOM 832 C C . ILE A 1 101 ? 37.04100 17.56400 50.17300 1.000 70.25000 101 ILE A C 1
ATOM 833 O O . ILE A 1 101 ? 37.61100 16.53700 49.86400 1.000 65.86000 101 ILE A O 1
ATOM 838 N N . GLN A 1 102 ? 36.87100 18.57000 49.33400 1.000 74.82000 102 GLN A N 1
ATOM 839 C CA . GLN A 1 102 ? 37.56600 18.63100 48.06500 1.000 78.80000 102 GLN A CA 1
ATOM 840 C C . GLN A 1 102 ? 39.07200 18.51600 48.25800 1.000 77.55000 102 GLN A C 1
ATOM 841 O O . GLN A 1 102 ? 39.63600 19.17500 49.13700 1.000 71.98000 102 GLN A O 1
ATOM 847 N N . GLU A 1 103 ? 39.69900 17.65600 47.45000 1.000 78.76000 103 GLU A N 1
ATOM 848 C CA . GLU A 1 103 ? 41.13600 17.44400 47.51800 1.000 82.69000 103 GLU A CA 1
ATOM 849 C C . GLU A 1 103 ? 41.77900 18.61600 46.83200 1.000 100.22000 103 GLU A C 1
ATOM 850 O O . GLU A 1 103 ? 41.85800 18.67900 45.59800 1.000 106.82000 103 GLU A O 1
ATOM 856 N N . GLU A 1 104 ? 42.17500 19.57500 47.65600 1.000 114.08000 104 GLU A N 1
ATOM 857 C CA . GLU A 1 104 ? 42.90500 20.74400 47.21100 1.000 130.47000 104 GLU A CA 1
ATOM 858 C C . GLU A 1 104 ? 44.15700 20.78900 48.09100 1.000 139.83000 104 GLU A C 1
ATOM 859 O O . GLU A 1 104 ? 44.07600 20.42700 49.26700 1.000 139.92000 104 GLU A O 1
ATOM 865 N N . LYS A 1 105 ? 45.30400 21.24100 47.57500 1.000 150.83000 105 LYS A N 1
ATOM 866 C CA . LYS A 1 105 ? 45.41000 22.14200 46.42000 1.000 159.45000 105 LYS A CA 1
ATOM 867 C C . LYS A 1 105 ? 45.39100 21.45000 45.04300 1.000 170.41000 105 LYS A C 1
ATOM 868 O O . LYS A 1 105 ? 46.35400 20.77400 44.65400 1.000 167.37000 105 LYS A O 1
ATOM 874 N N . GLN A 1 106 ? 44.28000 21.64800 44.32300 1.000 176.28000 106 GLN A N 1
ATOM 875 C CA . GLN A 1 106 ? 44.10200 21.20400 42.93300 1.000 175.29000 106 GLN A CA 1
ATOM 876 C C . GLN A 1 106 ? 42.76400 21.72900 42.40100 1.000 166.78000 106 GLN A C 1
ATOM 877 O O . GLN A 1 106 ? 42.71600 22.50300 41.44300 1.000 159.60000 106 GLN A O 1
#

Secondary structure (DSSP, 8-state):
---SS-EEEEEETTEEEEEEEE-SS-EEEEE-TT--S--S-TT--GGG--EEESS--HHHHHTS-HHHHHTS-SS----TTHHHHHHHHHHBSSSSSEEEEE----

B-factor: mean 76.47, std 27.4, range [42.03, 176.28]